Protein AF-A0A1A8UW75-F1 (afdb_monomer_lite)

pLDDT: mean 74.39, std 11.93, range [47.47, 90.5]

Organism: Nothobranchius furzeri (NCBI:txid105023)

Foldseek 3Di:
DPVVVVVVVVCVVVVVVVVVVVCVPDPPVVVVVVLVVLLVVLLVLLVVLLLLLLVLLCVVPVDVVSVVLVVVLVVLLVVLVCCCPVVVVPVVSVVSSVVSSVVSVVVSVVSDDPVSPPPPSNVVSVVSNVVSVVSVVVSVVVVVVSD

Radius of gyration: 19.17 Å; chains: 1; bounding box: 45×52×37 Å

InterPro domains:
  IPR029713 Transmembrane protein 168 [PTHR14437] (3-146)

Sequence (147 aa):
MKMCRFLRYCVSHCLHAAMTRLEEVNGEVSVWSSLRWLGYLAGLNLLVAICLGLYARWEGTAESALLVTFILALVVLGIAIVLYYYFNMERVSLILLHLWYGFLLGLLCFVNPAALEEDVKERAANYLLLASLALRTLWALLERMLG

Secondary structure (DSSP, 8-state):
--HHHHHHHHHHHHH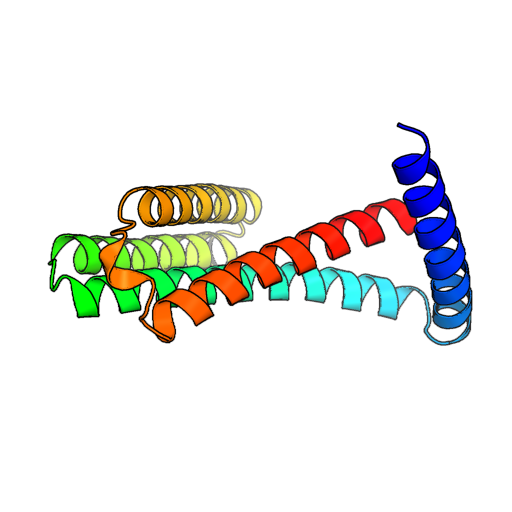HHHHHHHHTTS-HHHHHHHHHHHHHHHHHHHHHHHHHHHHHHHHHH--HHHHHHHHHHHHHHHHHHHHHHTT--HHHHHHHHHHHHHHHHHHHHHT--GGGTT-HHHHHHHHHHHHHHHHHHHHHHHHHH--

Structure (mmCIF, N/CA/C/O backbone):
data_AF-A0A1A8UW75-F1
#
_entry.id   AF-A0A1A8UW75-F1
#
loop_
_atom_site.group_PDB
_atom_site.id
_atom_site.type_symbol
_atom_site.label_atom_id
_atom_site.label_alt_id
_atom_site.label_comp_id
_atom_site.label_asym_id
_atom_site.label_entity_id
_atom_site.label_seq_id
_atom_site.pdbx_PDB_ins_code
_atom_site.Cartn_x
_atom_site.Cartn_y
_atom_site.Cartn_z
_atom_site.occupancy
_atom_site.B_iso_or_equiv
_atom_site.auth_seq_id
_atom_site.auth_comp_id
_atom_site.auth_asym_id
_atom_site.auth_atom_id
_atom_site.pdbx_PDB_model_num
ATOM 1 N N . MET A 1 1 ? -2.848 34.844 -3.693 1.00 49.00 1 MET A N 1
ATOM 2 C CA . MET A 1 1 ? -2.334 34.191 -4.929 1.00 49.00 1 MET A CA 1
ATOM 3 C C . MET A 1 1 ? -0.908 34.593 -5.380 1.00 49.00 1 MET A C 1
ATOM 5 O O . MET A 1 1 ? -0.506 34.197 -6.468 1.00 49.00 1 MET A O 1
ATOM 9 N N . LYS A 1 2 ? -0.087 35.311 -4.583 1.00 47.47 2 LYS A N 1
ATOM 10 C CA . LYS A 1 2 ? 1.347 35.572 -4.895 1.00 47.47 2 LYS A CA 1
ATOM 11 C C . LYS A 1 2 ? 2.328 34.621 -4.172 1.00 47.47 2 LYS A C 1
ATOM 13 O O . LYS A 1 2 ? 3.373 34.306 -4.728 1.00 47.47 2 LYS A O 1
ATOM 18 N N . MET A 1 3 ? 1.941 34.082 -3.010 1.00 48.84 3 MET A N 1
ATOM 19 C CA . MET A 1 3 ? 2.779 33.218 -2.156 1.00 48.84 3 MET A CA 1
ATOM 20 C C . MET A 1 3 ? 3.182 31.883 -2.819 1.00 48.84 3 MET A C 1
ATOM 22 O O . MET A 1 3 ? 4.332 31.469 -2.729 1.00 48.84 3 MET A O 1
ATOM 26 N N . CYS A 1 4 ? 2.269 31.237 -3.560 1.00 50.03 4 CYS A N 1
ATOM 27 C CA . CYS A 1 4 ? 2.528 29.939 -4.205 1.00 50.03 4 CYS A CA 1
ATOM 28 C C . CYS A 1 4 ? 3.586 29.996 -5.321 1.00 50.03 4 CYS A C 1
ATOM 30 O O . CYS A 1 4 ? 4.255 28.998 -5.575 1.00 50.03 4 CYS A O 1
ATOM 32 N N . ARG A 1 5 ? 3.762 31.150 -5.985 1.00 53.25 5 ARG A N 1
ATOM 33 C CA . ARG A 1 5 ? 4.825 31.326 -6.992 1.00 53.25 5 ARG A CA 1
ATOM 34 C C . ARG A 1 5 ? 6.201 31.453 -6.349 1.00 53.25 5 ARG A C 1
ATOM 36 O O . ARG A 1 5 ? 7.155 30.913 -6.889 1.00 53.25 5 ARG A O 1
ATOM 43 N N . PHE A 1 6 ? 6.280 32.109 -5.194 1.00 51.47 6 PHE A N 1
ATOM 44 C CA . PHE A 1 6 ? 7.524 32.275 -4.444 1.00 51.47 6 PHE A CA 1
ATOM 45 C C . PHE A 1 6 ? 7.984 30.963 -3.806 1.00 51.47 6 PHE A C 1
ATOM 47 O O . PHE A 1 6 ? 9.155 30.623 -3.896 1.00 51.47 6 PHE A O 1
ATOM 54 N N . LEU A 1 7 ? 7.048 30.181 -3.257 1.00 52.56 7 LEU A N 1
ATOM 55 C CA . LEU A 1 7 ? 7.317 28.821 -2.780 1.00 52.56 7 LEU A CA 1
ATOM 56 C C . LEU A 1 7 ? 7.844 27.927 -3.907 1.00 52.56 7 LEU A C 1
ATOM 58 O O . LEU A 1 7 ? 8.860 27.270 -3.725 1.00 52.56 7 LEU A O 1
ATOM 62 N N . ARG A 1 8 ? 7.229 27.967 -5.098 1.00 53.56 8 ARG A N 1
ATOM 63 C CA . ARG A 1 8 ? 7.764 27.273 -6.281 1.00 53.56 8 ARG A CA 1
ATOM 64 C C . ARG A 1 8 ? 9.168 27.744 -6.657 1.00 53.56 8 ARG A C 1
ATOM 66 O O . ARG A 1 8 ? 10.000 26.906 -6.973 1.00 53.56 8 ARG A O 1
ATOM 73 N N . TYR A 1 9 ? 9.435 29.046 -6.599 1.00 55.44 9 TYR A N 1
ATOM 74 C CA . TYR A 1 9 ? 10.742 29.604 -6.944 1.00 55.44 9 TYR A CA 1
ATOM 75 C C . TYR A 1 9 ? 11.827 29.221 -5.935 1.00 55.44 9 TYR A C 1
ATOM 77 O O . TYR A 1 9 ? 12.869 28.730 -6.343 1.00 55.44 9 TYR A O 1
ATOM 85 N N . CYS A 1 10 ? 11.581 29.372 -4.631 1.00 54.34 10 CYS A N 1
ATOM 86 C CA . CYS A 1 10 ? 12.545 29.005 -3.592 1.00 54.34 10 CYS A CA 1
ATOM 87 C C . CYS A 1 10 ? 12.792 27.498 -3.552 1.00 54.34 10 CYS A C 1
ATOM 89 O O . CYS A 1 10 ? 13.940 27.076 -3.470 1.00 54.34 10 CYS A O 1
ATOM 91 N N . VAL A 1 11 ? 11.736 26.686 -3.659 1.00 56.12 11 VAL A N 1
ATOM 92 C CA . VAL A 1 11 ? 11.874 25.227 -3.710 1.00 56.12 11 VAL A CA 1
ATOM 93 C C . VAL A 1 11 ? 12.649 24.832 -4.962 1.00 56.12 11 VAL A C 1
ATOM 95 O O . VAL A 1 11 ? 13.602 24.080 -4.838 1.00 56.12 11 VAL A O 1
ATOM 98 N N . SER A 1 12 ? 12.344 25.411 -6.129 1.00 57.22 12 SER A N 1
ATOM 99 C CA . SER A 1 12 ? 13.099 25.170 -7.366 1.00 57.22 12 SER A CA 1
ATOM 100 C C . SER A 1 12 ? 14.565 25.586 -7.255 1.00 57.22 12 SER A C 1
ATOM 102 O O . SER A 1 12 ? 15.424 24.841 -7.704 1.00 57.22 12 SER A O 1
ATOM 104 N N . HIS A 1 13 ? 14.876 26.744 -6.666 1.00 56.16 13 HIS A N 1
ATOM 105 C CA . HIS A 1 13 ? 16.248 27.258 -6.603 1.00 56.16 13 HIS A CA 1
ATOM 106 C C . HIS A 1 13 ? 17.098 26.531 -5.553 1.00 56.16 13 HIS A C 1
ATOM 108 O O . HIS A 1 13 ? 18.266 26.242 -5.804 1.00 56.16 13 HIS A O 1
ATOM 114 N N . CYS A 1 14 ? 16.517 26.196 -4.395 1.00 57.34 14 CYS A N 1
ATOM 115 C CA . CYS A 1 14 ? 17.190 25.402 -3.367 1.00 57.34 14 CYS A CA 1
ATOM 116 C C . CYS A 1 14 ? 17.364 23.943 -3.801 1.00 57.34 14 CYS A C 1
ATOM 118 O O . CYS A 1 14 ? 18.424 23.377 -3.554 1.00 57.34 14 CYS A O 1
ATOM 120 N N . LEU A 1 15 ? 16.377 23.344 -4.485 1.00 56.84 15 LEU A N 1
ATOM 121 C CA . LEU A 1 15 ? 16.532 21.998 -5.048 1.00 56.84 15 LEU A CA 1
ATOM 122 C C . LEU A 1 15 ? 17.523 21.975 -6.197 1.00 56.84 15 LEU A C 1
ATOM 124 O O . LEU A 1 15 ? 18.302 21.039 -6.263 1.00 56.84 15 LEU A O 1
ATOM 128 N N . HIS A 1 16 ? 17.536 22.980 -7.071 1.00 57.31 16 HIS A N 1
ATOM 129 C CA . HIS A 1 16 ? 18.492 23.011 -8.173 1.00 57.31 16 HIS A CA 1
ATOM 130 C C . HIS A 1 16 ? 19.928 23.180 -7.663 1.00 57.31 16 HIS A C 1
ATOM 132 O O . HIS A 1 16 ? 20.824 22.494 -8.137 1.00 57.31 16 HIS A O 1
ATOM 138 N N . ALA A 1 17 ? 20.140 24.002 -6.629 1.00 60.72 17 ALA A N 1
ATOM 139 C CA . ALA A 1 17 ? 21.438 24.126 -5.966 1.00 60.72 17 ALA A CA 1
ATOM 140 C C . ALA A 1 17 ? 21.849 22.858 -5.191 1.00 60.72 17 ALA A C 1
ATOM 142 O O . ALA A 1 17 ? 23.028 22.520 -5.143 1.00 60.72 17 ALA A O 1
ATOM 143 N N . ALA A 1 18 ? 20.896 22.146 -4.582 1.00 59.25 18 ALA A N 1
ATOM 144 C CA . ALA A 1 18 ? 21.168 20.858 -3.945 1.00 59.25 18 ALA A CA 1
ATOM 145 C C . ALA A 1 18 ? 21.456 19.759 -4.982 1.00 59.25 18 ALA A C 1
ATOM 147 O O . ALA A 1 18 ? 22.321 18.921 -4.753 1.00 59.25 18 ALA A O 1
ATOM 148 N N . MET A 1 19 ? 20.767 19.794 -6.126 1.00 58.16 19 MET A N 1
ATOM 149 C CA . MET A 1 19 ? 20.914 18.860 -7.240 1.00 58.16 19 MET A CA 1
ATOM 150 C C . MET A 1 19 ? 22.273 19.023 -7.920 1.00 58.16 19 MET A C 1
ATOM 152 O O . MET A 1 19 ? 22.976 18.031 -8.038 1.00 58.16 19 MET A O 1
ATOM 156 N N . THR A 1 20 ? 22.714 20.248 -8.232 1.00 58.12 20 THR A N 1
ATOM 157 C CA . THR A 1 20 ? 24.051 20.480 -8.816 1.00 58.12 20 THR A CA 1
ATOM 158 C C . THR A 1 20 ? 25.183 20.062 -7.879 1.00 58.12 20 THR A C 1
ATOM 160 O O . THR A 1 20 ? 26.197 19.536 -8.326 1.00 58.12 20 THR A O 1
ATOM 163 N N . ARG A 1 21 ? 24.994 20.213 -6.562 1.00 57.41 21 ARG A N 1
ATOM 164 C CA . ARG A 1 21 ? 25.945 19.725 -5.551 1.00 57.41 21 ARG A CA 1
ATOM 165 C C . ARG A 1 21 ? 25.949 18.204 -5.390 1.00 57.41 21 ARG A C 1
ATOM 167 O O . ARG A 1 21 ? 26.971 17.651 -5.000 1.00 57.41 21 ARG A O 1
ATOM 174 N N . LEU A 1 22 ? 24.831 17.532 -5.661 1.00 54.78 22 LEU A N 1
ATOM 175 C CA . LEU A 1 22 ? 24.717 16.070 -5.629 1.00 54.78 22 LEU A CA 1
ATOM 176 C C . LEU A 1 22 ? 25.223 15.421 -6.924 1.00 54.78 22 LEU A C 1
ATOM 178 O O . LEU A 1 22 ? 25.834 14.360 -6.867 1.00 54.78 22 LEU A O 1
ATOM 182 N N . GLU A 1 23 ? 25.011 16.077 -8.061 1.00 53.81 23 GLU A N 1
ATOM 183 C CA . GLU A 1 23 ? 25.453 15.667 -9.398 1.00 53.81 23 GLU A CA 1
ATOM 184 C C . GLU A 1 23 ? 26.980 15.787 -9.556 1.00 53.81 23 GLU A C 1
ATOM 186 O O . GLU A 1 23 ? 27.607 14.910 -10.143 1.00 53.81 23 GLU A O 1
ATOM 191 N N . GLU A 1 24 ? 27.609 16.784 -8.915 1.00 56.47 24 GLU A N 1
ATOM 192 C CA . GLU A 1 24 ? 29.076 16.861 -8.771 1.00 56.47 24 GLU A CA 1
ATOM 193 C C . GLU A 1 24 ? 29.666 15.720 -7.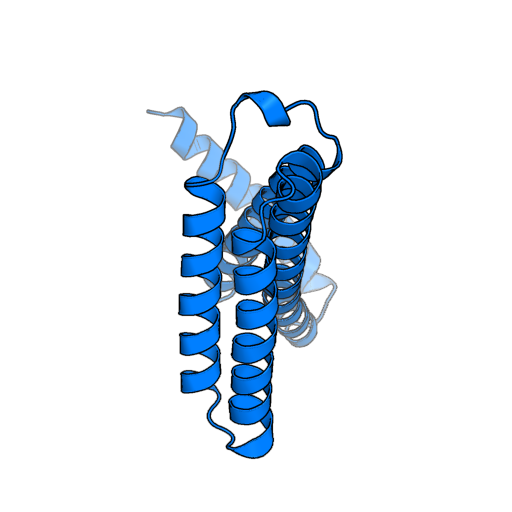916 1.00 56.47 24 GLU A C 1
ATOM 195 O O . GLU A 1 24 ? 30.846 15.399 -8.052 1.00 56.47 24 GLU A O 1
ATOM 200 N N . VAL A 1 25 ? 28.876 15.117 -7.016 1.00 56.06 25 VAL A N 1
ATOM 201 C CA . VAL A 1 25 ? 29.363 14.160 -6.003 1.00 56.06 25 VAL A CA 1
ATOM 202 C C . VAL A 1 25 ? 29.058 12.702 -6.356 1.00 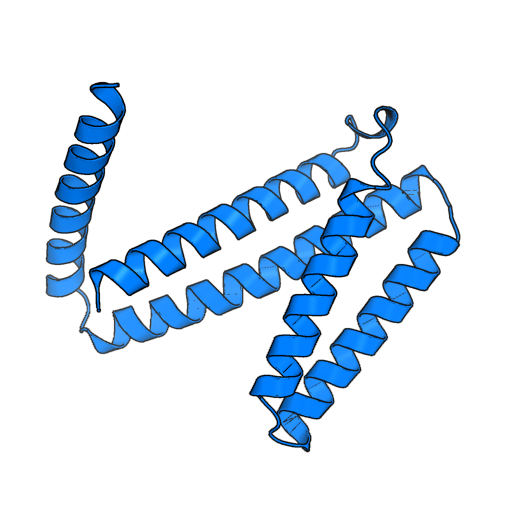56.06 25 VAL A C 1
ATOM 204 O O . VAL A 1 25 ? 29.796 11.816 -5.925 1.00 56.06 25 VAL A O 1
ATOM 207 N N . ASN A 1 26 ? 28.005 12.418 -7.126 1.00 53.31 26 ASN A N 1
ATOM 208 C CA . ASN A 1 26 ? 27.562 11.047 -7.369 1.00 53.31 26 ASN A CA 1
ATOM 209 C C . ASN A 1 26 ? 27.166 10.847 -8.837 1.00 53.31 26 ASN A C 1
ATOM 211 O O . ASN A 1 26 ? 26.212 11.451 -9.318 1.00 53.31 26 ASN A O 1
ATOM 215 N N . GLY A 1 27 ? 27.900 9.984 -9.549 1.00 57.91 27 GLY A N 1
ATOM 216 C CA . GLY A 1 27 ? 27.742 9.786 -10.994 1.00 57.91 27 GLY A CA 1
ATOM 217 C C . GLY A 1 27 ? 26.299 9.472 -11.403 1.00 57.91 27 GLY A C 1
ATOM 218 O O . GLY A 1 27 ? 25.626 8.687 -10.735 1.00 57.91 27 GLY A O 1
ATOM 219 N N . GLU A 1 28 ? 25.841 10.061 -12.510 1.00 56.03 28 GLU A N 1
ATOM 220 C CA . GLU A 1 28 ? 24.452 10.081 -13.018 1.00 56.03 28 GLU A CA 1
ATOM 221 C C . GLU A 1 28 ? 23.701 8.730 -12.928 1.00 56.03 28 GLU A C 1
ATOM 223 O O . GLU A 1 28 ? 22.511 8.680 -12.605 1.00 56.03 28 GLU A O 1
ATOM 228 N N . VAL A 1 29 ? 24.398 7.604 -13.127 1.00 55.88 29 VAL A N 1
ATOM 229 C CA . VAL A 1 29 ? 23.842 6.236 -13.047 1.00 55.88 29 VAL A CA 1
ATOM 230 C C . VAL A 1 29 ? 23.366 5.873 -11.628 1.00 55.88 29 VAL A C 1
ATOM 232 O O . VAL A 1 29 ? 22.348 5.197 -11.440 1.00 55.88 29 VAL A O 1
ATOM 235 N N . SER A 1 30 ? 24.080 6.338 -10.603 1.00 63.38 30 SER A N 1
ATOM 236 C CA . SER A 1 30 ? 23.739 6.105 -9.194 1.00 63.38 30 SER A CA 1
ATOM 237 C C . SER A 1 30 ? 22.474 6.865 -8.782 1.00 63.38 30 SER A C 1
ATOM 239 O O . SER A 1 30 ? 21.653 6.336 -8.030 1.00 63.38 30 SER A O 1
ATOM 241 N N . VAL A 1 31 ? 22.261 8.057 -9.345 1.00 66.81 31 VAL A N 1
ATOM 242 C CA . VAL A 1 31 ? 21.077 8.878 -9.089 1.00 66.81 31 VAL A CA 1
ATOM 243 C C . VAL A 1 31 ? 19.849 8.206 -9.694 1.00 66.81 31 VAL A C 1
ATOM 245 O O . VAL A 1 31 ? 18.906 7.942 -8.959 1.00 66.81 31 VAL A O 1
ATOM 248 N N . TRP A 1 32 ? 19.892 7.802 -10.968 1.00 67.31 32 TRP A N 1
ATOM 249 C CA . TRP A 1 32 ? 18.791 7.100 -11.653 1.00 67.31 32 TRP A CA 1
ATOM 250 C C . TRP A 1 32 ? 18.407 5.756 -11.012 1.00 67.31 32 TRP A C 1
ATOM 252 O O . TRP A 1 32 ? 17.228 5.397 -10.930 1.00 67.31 32 TRP A O 1
ATOM 262 N N . SER A 1 33 ? 19.391 5.008 -10.509 1.00 69.12 33 SER A N 1
ATOM 263 C CA . SER A 1 33 ? 19.126 3.769 -9.768 1.00 69.12 33 SER A CA 1
ATOM 264 C C . SER A 1 33 ? 18.485 4.029 -8.396 1.00 69.12 33 SER A C 1
ATOM 266 O O . SER A 1 33 ? 17.484 3.390 -8.072 1.00 69.12 33 SER A O 1
ATOM 268 N N . SER A 1 34 ? 18.989 5.003 -7.630 1.00 72.62 34 SER A N 1
ATOM 269 C CA . SER A 1 34 ? 18.436 5.418 -6.325 1.00 72.62 34 SER A CA 1
ATOM 270 C C . SER A 1 34 ? 17.013 5.944 -6.456 1.00 72.62 34 SER A C 1
ATOM 272 O O . SER A 1 34 ? 16.131 5.653 -5.650 1.00 72.62 34 SER A O 1
ATOM 274 N N . LEU A 1 35 ? 16.800 6.673 -7.541 1.00 69.56 35 LEU A N 1
ATOM 275 C CA . LEU A 1 35 ? 15.519 7.121 -8.009 1.00 69.56 35 LEU A CA 1
ATOM 276 C C . LEU A 1 35 ? 14.563 5.919 -8.160 1.00 69.56 35 LEU A C 1
ATOM 278 O O . LEU A 1 35 ? 13.574 5.817 -7.430 1.00 69.56 35 LEU A O 1
ATOM 282 N N . ARG A 1 36 ? 14.886 4.941 -9.008 1.00 73.31 36 ARG A N 1
ATOM 283 C CA . ARG A 1 36 ? 14.015 3.771 -9.215 1.00 73.31 36 ARG A CA 1
ATOM 284 C C . ARG A 1 36 ? 13.722 2.990 -7.922 1.00 73.31 36 ARG A C 1
ATOM 286 O O . ARG A 1 36 ? 12.607 2.502 -7.738 1.00 73.31 36 ARG A O 1
ATOM 293 N N . TRP A 1 37 ? 14.684 2.918 -7.002 1.00 72.44 37 TRP A N 1
ATOM 294 C CA . TRP A 1 37 ? 14.499 2.340 -5.665 1.00 72.44 37 TRP A CA 1
ATOM 295 C C . TRP A 1 37 ? 13.486 3.100 -4.800 1.00 72.44 37 TRP A C 1
ATOM 297 O O . TRP A 1 37 ? 12.702 2.471 -4.090 1.00 72.44 37 TRP A O 1
ATOM 307 N N . LEU A 1 38 ? 13.448 4.431 -4.889 1.00 74.56 38 LEU A N 1
ATOM 308 C CA . LEU A 1 38 ? 12.481 5.265 -4.174 1.00 74.56 38 LEU A CA 1
ATOM 309 C C . LEU A 1 38 ? 11.037 4.940 -4.586 1.00 74.56 38 LEU A C 1
ATOM 311 O O . LEU A 1 38 ? 10.153 4.850 -3.734 1.00 74.56 38 LEU A O 1
ATOM 315 N N . GLY A 1 39 ? 10.807 4.703 -5.882 1.00 74.88 39 GLY A N 1
ATOM 316 C CA . GLY A 1 39 ? 9.508 4.272 -6.404 1.00 74.88 39 GLY A CA 1
ATOM 317 C C . GLY A 1 39 ? 9.059 2.918 -5.838 1.00 74.88 39 GLY A C 1
ATOM 318 O O . GLY A 1 39 ? 7.917 2.780 -5.393 1.00 74.88 39 GLY A O 1
ATOM 319 N N . TYR A 1 40 ? 9.964 1.934 -5.781 1.00 76.00 40 TYR A N 1
ATOM 320 C CA . TYR A 1 40 ? 9.672 0.627 -5.177 1.00 76.00 40 TYR A CA 1
ATOM 321 C C . TYR A 1 40 ? 9.407 0.723 -3.671 1.00 76.00 40 TYR A C 1
ATOM 323 O O . TYR A 1 40 ? 8.446 0.130 -3.177 1.00 76.00 40 TYR A O 1
ATOM 331 N N . LEU A 1 41 ? 10.209 1.510 -2.949 1.00 76.44 41 LEU A N 1
ATOM 332 C CA . LEU A 1 41 ? 10.018 1.759 -1.519 1.00 76.44 41 LEU A CA 1
ATOM 333 C C . LEU A 1 41 ? 8.674 2.429 -1.232 1.00 76.44 41 LEU A C 1
ATOM 335 O O . LEU A 1 41 ? 7.994 2.032 -0.290 1.00 76.44 41 LEU A O 1
ATOM 339 N N . ALA A 1 42 ? 8.246 3.389 -2.058 1.00 78.88 42 ALA A N 1
ATOM 340 C CA . ALA A 1 42 ? 6.935 4.017 -1.921 1.00 78.88 42 ALA A CA 1
ATOM 341 C C . ALA A 1 42 ? 5.790 2.997 -2.072 1.00 78.88 42 ALA A C 1
ATOM 343 O O . ALA A 1 42 ? 4.830 3.036 -1.301 1.00 78.88 42 ALA A O 1
ATOM 344 N N . GLY A 1 43 ? 5.906 2.066 -3.026 1.00 77.69 43 GLY A N 1
ATOM 345 C CA . GLY A 1 43 ? 4.933 0.989 -3.231 1.00 77.69 43 GLY A CA 1
ATOM 346 C C . GLY A 1 43 ? 4.879 -0.006 -2.067 1.00 77.69 43 GLY A C 1
ATOM 347 O O . GLY A 1 43 ? 3.794 -0.326 -1.586 1.00 77.69 43 GLY A O 1
ATOM 348 N N . LEU A 1 44 ? 6.037 -0.448 -1.570 1.00 78.62 44 LEU A N 1
ATOM 349 C CA . LEU A 1 44 ? 6.116 -1.321 -0.392 1.00 78.62 44 LEU A CA 1
ATOM 350 C C . LEU A 1 44 ? 5.572 -0.631 0.862 1.00 78.62 44 LEU A C 1
ATOM 352 O O . LEU A 1 44 ? 4.813 -1.233 1.617 1.00 78.62 44 LEU A O 1
ATOM 356 N N . ASN A 1 45 ? 5.906 0.644 1.062 1.00 82.94 45 ASN A N 1
ATOM 357 C CA . ASN A 1 45 ? 5.406 1.423 2.188 1.00 82.94 45 ASN A CA 1
ATOM 358 C C . ASN A 1 45 ? 3.878 1.581 2.132 1.00 82.94 45 ASN A C 1
ATOM 360 O O . ASN A 1 45 ? 3.214 1.450 3.156 1.00 82.94 45 ASN A O 1
ATOM 364 N N . LEU A 1 46 ? 3.311 1.798 0.939 1.00 80.19 46 LEU A N 1
ATOM 365 C CA . LEU A 1 46 ? 1.861 1.840 0.733 1.00 80.19 46 LEU A CA 1
ATOM 366 C C . LEU A 1 46 ? 1.196 0.502 1.095 1.00 80.19 46 LEU A C 1
ATOM 368 O O . LEU A 1 46 ? 0.170 0.499 1.772 1.00 80.19 46 LEU A O 1
ATOM 372 N N . LEU A 1 47 ? 1.786 -0.628 0.692 1.00 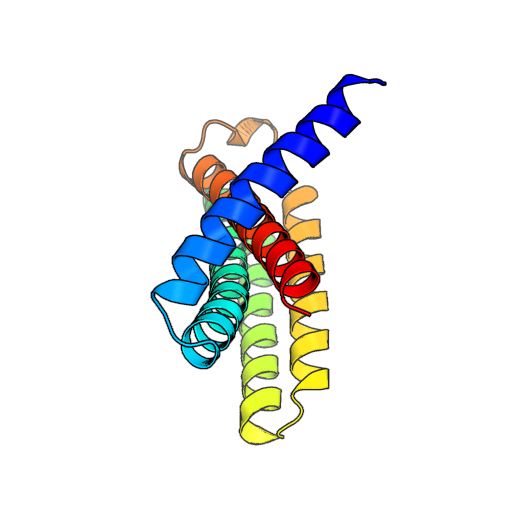82.75 47 LEU A N 1
ATOM 373 C CA . LEU A 1 47 ? 1.287 -1.958 1.051 1.00 82.75 47 LEU A CA 1
ATOM 374 C C . LEU A 1 47 ? 1.265 -2.156 2.569 1.00 82.75 47 LEU A C 1
ATOM 376 O O . LEU A 1 47 ? 0.242 -2.554 3.120 1.00 82.75 47 LEU A O 1
ATOM 380 N N . VAL A 1 48 ? 2.369 -1.834 3.249 1.00 82.56 48 VAL A N 1
ATOM 381 C CA . VAL A 1 48 ? 2.470 -1.940 4.713 1.00 82.56 48 VAL A CA 1
ATOM 382 C C . VAL A 1 48 ? 1.441 -1.043 5.399 1.00 82.56 48 VAL A C 1
ATOM 384 O O . VAL A 1 48 ? 0.765 -1.496 6.319 1.00 82.56 48 VAL A O 1
ATOM 387 N N . ALA A 1 49 ? 1.277 0.195 4.927 1.00 83.94 49 ALA A N 1
ATOM 388 C CA . ALA A 1 49 ? 0.299 1.138 5.460 1.00 83.94 49 ALA A CA 1
ATOM 389 C C . ALA A 1 49 ? -1.132 0.585 5.385 1.00 83.94 49 ALA A C 1
ATOM 391 O O . ALA A 1 49 ? -1.872 0.630 6.366 1.00 83.94 49 ALA A O 1
ATOM 392 N N . ILE A 1 50 ? -1.503 0.026 4.230 1.00 82.94 50 ILE A N 1
ATOM 393 C CA . ILE A 1 50 ? -2.831 -0.544 3.995 1.00 82.94 50 ILE A CA 1
ATOM 394 C C . ILE A 1 50 ? -3.050 -1.785 4.867 1.00 82.94 50 ILE A C 1
ATOM 396 O O . ILE A 1 50 ? -4.084 -1.886 5.524 1.00 82.94 50 ILE A O 1
ATOM 400 N N . CYS A 1 51 ? -2.078 -2.701 4.928 1.00 83.94 51 CYS A N 1
ATOM 401 C CA . CYS A 1 51 ? -2.161 -3.886 5.782 1.00 83.94 51 CYS A CA 1
ATOM 402 C C . CYS A 1 51 ? -2.326 -3.512 7.261 1.00 83.94 51 CYS A C 1
ATOM 404 O O . CYS A 1 51 ? -3.176 -4.081 7.943 1.00 83.94 51 CYS A O 1
ATOM 406 N N . LEU A 1 52 ? -1.548 -2.538 7.744 1.00 83.31 52 LEU A N 1
ATOM 407 C CA . LEU A 1 52 ? -1.622 -2.072 9.127 1.00 83.31 52 LEU A CA 1
ATOM 408 C C . LEU A 1 52 ? -2.967 -1.395 9.427 1.00 83.31 52 LEU A C 1
ATOM 410 O O . LEU A 1 52 ? -3.548 -1.650 10.477 1.00 83.31 52 LEU A O 1
ATOM 414 N N . GLY A 1 53 ? -3.485 -0.586 8.497 1.00 83.31 53 GLY A N 1
ATOM 415 C CA . GLY A 1 53 ? -4.791 0.064 8.632 1.00 83.31 53 GLY A CA 1
ATOM 416 C C . GLY A 1 53 ? -5.953 -0.933 8.675 1.00 83.31 53 GLY A C 1
ATOM 417 O O . GLY A 1 53 ? -6.828 -0.824 9.531 1.00 83.31 53 GLY A O 1
ATOM 418 N N . LEU A 1 54 ? -5.944 -1.944 7.799 1.00 83.06 54 LEU A N 1
ATOM 419 C CA . LEU A 1 54 ? -6.933 -3.030 7.822 1.00 83.06 54 LEU A CA 1
ATOM 420 C C . LEU A 1 54 ? -6.846 -3.860 9.105 1.00 83.06 54 LEU A C 1
ATOM 422 O O . LEU A 1 54 ? -7.879 -4.205 9.674 1.00 83.06 54 LEU A O 1
ATOM 426 N N . TYR A 1 55 ? -5.632 -4.154 9.571 1.00 82.69 55 TYR A N 1
ATOM 427 C CA . TYR A 1 55 ? -5.413 -4.915 10.797 1.00 82.69 55 TYR A CA 1
ATOM 428 C C . TYR A 1 55 ? -5.913 -4.170 12.042 1.00 82.69 55 TYR A C 1
ATOM 430 O O . TYR A 1 55 ? -6.661 -4.748 12.826 1.00 82.69 55 TYR A O 1
ATOM 438 N N . ALA A 1 56 ? -5.567 -2.887 12.194 1.00 82.31 56 ALA A N 1
ATOM 439 C CA . ALA A 1 56 ? -6.012 -2.064 13.322 1.00 82.31 56 ALA A CA 1
ATOM 440 C C . ALA A 1 56 ? -7.546 -2.025 13.427 1.00 82.31 56 ALA A C 1
ATOM 442 O O . ALA A 1 56 ? -8.124 -2.169 14.501 1.00 82.31 56 ALA A O 1
ATOM 443 N N . ARG A 1 57 ? -8.220 -1.913 12.280 1.00 78.75 57 ARG A N 1
ATOM 444 C CA . ARG A 1 57 ? -9.684 -1.865 12.224 1.00 78.75 57 ARG A CA 1
ATOM 445 C C . ARG A 1 57 ? -10.337 -3.213 12.440 1.00 78.75 57 ARG A C 1
ATOM 447 O O . ARG A 1 57 ? -11.390 -3.274 13.069 1.00 78.75 57 ARG A O 1
ATOM 454 N N . TRP A 1 58 ? -9.726 -4.288 11.951 1.00 82.81 58 TRP A N 1
ATOM 455 C CA . TRP A 1 58 ? -10.174 -5.636 12.275 1.00 82.81 58 TRP A CA 1
ATOM 456 C C . TRP A 1 58 ? -10.072 -5.906 13.782 1.00 82.81 58 TRP A C 1
ATOM 458 O O . TRP A 1 58 ? -11.010 -6.447 14.357 1.00 82.81 58 TRP A O 1
ATOM 468 N N . GLU A 1 59 ? -8.995 -5.467 14.435 1.00 79.62 59 GLU A N 1
ATOM 469 C CA . GLU A 1 59 ? -8.814 -5.619 15.884 1.00 79.62 59 GLU A CA 1
ATOM 470 C C . GLU A 1 59 ? -9.873 -4.847 16.687 1.00 79.62 59 GLU A C 1
ATOM 472 O O . GLU A 1 59 ? -10.415 -5.382 17.651 1.00 79.62 59 GLU A O 1
ATOM 477 N N . GLY A 1 60 ? -10.223 -3.627 16.261 1.00 73.38 60 GLY A N 1
ATOM 478 C CA . GLY A 1 60 ? -11.231 -2.801 16.935 1.00 73.38 60 GLY A CA 1
ATOM 479 C C . GLY A 1 60 ? -12.690 -3.207 16.681 1.00 73.38 60 GLY A C 1
ATOM 480 O O . GLY A 1 60 ? -13.537 -3.018 17.550 1.00 73.38 60 GLY A O 1
ATOM 481 N N . THR A 1 61 ? -13.007 -3.757 15.505 1.00 74.31 61 THR A N 1
ATOM 482 C CA . THR A 1 61 ? -14.396 -4.090 15.113 1.00 74.31 61 THR A CA 1
ATOM 483 C C . THR A 1 61 ? -14.722 -5.581 15.204 1.00 74.31 61 THR A C 1
ATOM 485 O O . THR A 1 61 ? -15.895 -5.946 15.229 1.00 74.31 61 THR A O 1
ATOM 488 N N . ALA A 1 62 ? -13.704 -6.451 15.245 1.00 78.06 62 ALA A N 1
ATOM 489 C CA . ALA A 1 62 ? -13.817 -7.910 15.164 1.00 78.06 62 ALA A CA 1
ATOM 490 C C . ALA A 1 62 ? -14.659 -8.416 13.970 1.00 78.06 62 ALA A C 1
ATOM 492 O O . ALA A 1 62 ? -15.128 -9.559 13.962 1.00 78.06 62 ALA A O 1
ATOM 493 N N . GLU A 1 63 ? -14.843 -7.592 12.933 1.00 80.00 63 GLU A N 1
ATOM 494 C CA . GLU A 1 63 ? -15.654 -7.952 11.777 1.00 80.00 63 GLU A CA 1
ATOM 495 C C . GLU A 1 63 ? -14.914 -8.925 10.858 1.00 80.00 63 GLU A C 1
ATOM 497 O O . GLU A 1 63 ? -13.876 -8.626 10.262 1.00 80.00 63 GLU A O 1
ATOM 502 N N . SER A 1 64 ? -15.501 -10.103 10.669 1.00 83.12 64 SER A N 1
ATOM 503 C CA . SER A 1 64 ? -14.966 -11.147 9.791 1.00 83.12 64 SER A CA 1
ATOM 504 C C . SER A 1 64 ? -14.883 -10.714 8.319 1.00 83.12 64 SER A C 1
ATOM 506 O O . SER A 1 64 ? -14.024 -11.212 7.591 1.00 83.12 64 SER A O 1
ATOM 508 N N . ALA A 1 65 ? -15.686 -9.736 7.886 1.00 83.31 65 ALA A N 1
ATOM 509 C CA . ALA A 1 65 ? -15.627 -9.169 6.537 1.00 83.31 65 ALA A CA 1
ATOM 510 C C . ALA A 1 65 ? -14.266 -8.519 6.216 1.00 83.31 65 ALA A C 1
ATOM 512 O O . ALA A 1 65 ? -13.748 -8.684 5.105 1.00 83.31 65 ALA A O 1
ATOM 513 N N . LEU A 1 66 ? -13.645 -7.836 7.187 1.00 82.94 66 LEU A N 1
ATOM 514 C CA . LEU A 1 66 ? -12.319 -7.231 7.015 1.00 82.94 66 LEU A CA 1
ATOM 515 C C . LEU A 1 66 ? -11.235 -8.297 6.859 1.00 82.94 66 LEU A C 1
ATOM 517 O O . LEU A 1 66 ? -10.383 -8.186 5.978 1.00 82.94 66 LEU A O 1
ATOM 521 N N . LEU A 1 67 ? -11.313 -9.370 7.650 1.00 84.56 67 LEU A N 1
ATOM 522 C CA . LEU A 1 67 ? -10.382 -10.494 7.566 1.00 84.56 67 LEU A CA 1
ATOM 523 C C . LEU A 1 67 ? -10.480 -11.208 6.209 1.00 84.56 67 LEU A C 1
ATOM 525 O O . LEU A 1 67 ? -9.462 -11.472 5.572 1.00 84.56 67 LEU A O 1
ATOM 529 N N . VAL A 1 68 ? -11.702 -11.477 5.735 1.00 88.62 68 VAL A N 1
ATOM 530 C CA . VAL A 1 68 ? -11.933 -12.081 4.411 1.00 88.62 68 VAL A CA 1
ATOM 531 C C . VAL A 1 68 ? -11.351 -11.196 3.312 1.00 88.62 68 VAL A C 1
ATOM 533 O O . VAL A 1 68 ? -10.671 -11.692 2.413 1.00 88.62 68 VAL A O 1
ATOM 536 N N . THR A 1 69 ? -11.555 -9.882 3.408 1.00 86.88 69 THR A N 1
ATOM 537 C CA . THR A 1 69 ? -11.014 -8.932 2.431 1.00 86.88 69 THR A CA 1
ATOM 538 C C . THR A 1 69 ? -9.486 -8.884 2.462 1.00 86.88 69 THR A C 1
ATOM 540 O O . THR A 1 69 ? -8.850 -8.833 1.411 1.00 86.88 69 THR A O 1
ATOM 543 N N . PHE A 1 70 ? -8.880 -8.969 3.647 1.00 84.56 70 PHE A N 1
ATOM 544 C CA . PHE A 1 70 ? -7.430 -9.042 3.806 1.00 84.56 70 PHE A CA 1
ATOM 545 C C . PHE A 1 70 ? -6.838 -10.327 3.205 1.00 84.56 70 PHE A C 1
ATOM 547 O O . PHE A 1 70 ? -5.836 -10.278 2.495 1.00 84.56 70 PHE A O 1
ATOM 554 N N . ILE A 1 71 ? -7.478 -11.479 3.413 1.00 88.50 71 ILE A N 1
ATOM 555 C CA . ILE A 1 71 ? -7.042 -12.744 2.802 1.00 88.50 71 ILE A CA 1
ATOM 556 C C . ILE A 1 71 ? -7.167 -12.668 1.277 1.00 88.50 71 ILE A C 1
ATOM 558 O O . ILE A 1 71 ? -6.227 -13.024 0.563 1.00 88.50 71 ILE A O 1
ATOM 562 N N . LEU A 1 72 ? -8.287 -12.146 0.767 1.00 90.25 72 LEU A N 1
ATOM 563 C CA . LEU A 1 72 ? -8.476 -11.920 -0.666 1.00 90.25 72 LEU A CA 1
ATOM 564 C C . LEU A 1 72 ? -7.381 -11.000 -1.234 1.00 90.25 72 LEU A C 1
ATOM 566 O O . LEU A 1 72 ? -6.884 -11.245 -2.333 1.00 90.25 72 LEU A O 1
ATOM 570 N N . ALA A 1 73 ? -6.932 -10.010 -0.455 1.00 86.31 73 ALA A N 1
ATOM 571 C CA . ALA A 1 73 ? -5.815 -9.143 -0.814 1.00 86.31 73 ALA A CA 1
ATOM 572 C C . ALA A 1 73 ? -4.510 -9.880 -1.045 1.00 86.31 73 ALA A C 1
ATOM 574 O O . ALA A 1 73 ? -3.831 -9.642 -2.046 1.00 86.31 73 ALA A O 1
ATOM 575 N N . LEU A 1 74 ? -4.166 -10.778 -0.127 1.00 88.56 74 LEU A N 1
ATOM 576 C CA . LEU A 1 74 ? -2.955 -11.579 -0.228 1.00 88.56 74 LEU A CA 1
ATOM 577 C C . LEU A 1 74 ? -3.014 -12.517 -1.436 1.00 88.56 74 LEU A C 1
ATOM 579 O O . LEU A 1 74 ? -2.004 -12.699 -2.114 1.00 88.56 74 LEU A O 1
ATOM 583 N N . VAL A 1 75 ? -4.196 -13.053 -1.758 1.00 90.50 75 VAL A N 1
ATOM 584 C CA . VAL A 1 75 ? -4.397 -13.883 -2.954 1.00 90.50 75 VAL A CA 1
ATOM 585 C C . VAL A 1 75 ? -4.170 -13.076 -4.233 1.00 90.50 75 VAL A C 1
ATOM 587 O O . VAL A 1 75 ? -3.405 -13.508 -5.094 1.00 90.50 75 VAL A O 1
ATOM 590 N N . VAL A 1 76 ? -4.775 -11.889 -4.357 1.00 89.19 76 VAL A N 1
ATOM 591 C CA . VAL A 1 76 ? -4.592 -11.024 -5.538 1.00 89.19 76 VAL A CA 1
ATOM 592 C C . VAL A 1 76 ? -3.132 -10.586 -5.681 1.00 89.19 76 VAL A C 1
ATOM 594 O O . VAL A 1 76 ? -2.591 -10.616 -6.788 1.00 89.19 76 VAL A O 1
ATOM 597 N N . LEU A 1 77 ? -2.465 -10.254 -4.571 1.00 87.12 77 LEU A N 1
ATOM 598 C CA . LEU A 1 77 ? -1.034 -9.945 -4.552 1.00 87.12 77 LEU A CA 1
ATOM 599 C C . LEU A 1 77 ? -0.195 -11.141 -5.030 1.00 87.12 77 LEU A C 1
ATOM 601 O O . LEU A 1 77 ? 0.690 -10.975 -5.866 1.00 87.12 77 LEU A O 1
ATOM 605 N N . GLY A 1 78 ? -0.502 -12.351 -4.556 1.00 87.69 78 GLY A N 1
ATOM 606 C CA . GLY A 1 78 ? 0.156 -13.581 -4.994 1.00 87.69 78 GLY A CA 1
ATOM 607 C C . GLY A 1 78 ? -0.010 -13.831 -6.494 1.00 87.69 78 GLY A C 1
ATOM 608 O O . GLY A 1 78 ? 0.972 -14.102 -7.185 1.00 87.69 78 GLY A O 1
ATOM 609 N N . ILE A 1 79 ? -1.223 -13.658 -7.027 1.00 88.25 79 ILE A N 1
ATOM 610 C CA . ILE A 1 79 ? -1.493 -13.769 -8.468 1.00 88.25 79 ILE A CA 1
ATOM 611 C C . ILE A 1 79 ? -0.678 -12.733 -9.247 1.00 88.25 79 ILE A C 1
ATOM 613 O O . ILE A 1 79 ? -0.069 -13.073 -10.260 1.00 88.25 79 ILE A O 1
ATOM 617 N N . ALA A 1 80 ? -0.611 -11.488 -8.771 1.00 87.31 80 ALA A N 1
ATOM 618 C CA . ALA A 1 80 ? 0.185 -10.448 -9.414 1.00 87.31 80 ALA A CA 1
ATOM 619 C C . ALA A 1 80 ? 1.684 -10.797 -9.445 1.00 87.31 80 ALA A C 1
ATOM 621 O O . ALA A 1 80 ? 2.333 -10.591 -10.473 1.00 87.31 80 ALA A O 1
ATOM 622 N N . ILE A 1 81 ? 2.225 -11.370 -8.364 1.00 85.00 81 ILE A N 1
ATOM 623 C CA . ILE A 1 81 ? 3.618 -11.840 -8.298 1.00 85.00 81 ILE A CA 1
ATOM 624 C C . ILE A 1 81 ? 3.848 -12.979 -9.298 1.00 85.00 81 ILE A C 1
ATOM 626 O O . ILE A 1 81 ? 4.820 -12.942 -10.051 1.00 85.00 81 ILE A O 1
ATOM 630 N N . VAL A 1 82 ? 2.946 -13.963 -9.364 1.00 89.56 82 VAL A N 1
ATOM 631 C CA . VAL A 1 82 ? 3.045 -15.075 -10.326 1.00 89.56 82 VAL A CA 1
ATOM 632 C C . VAL A 1 82 ? 2.965 -14.565 -11.767 1.00 89.56 82 VAL A C 1
ATOM 634 O O . VAL A 1 82 ? 3.774 -14.962 -12.601 1.00 89.56 82 VAL A O 1
ATOM 637 N N . LEU A 1 83 ? 2.048 -13.643 -12.071 1.00 84.69 83 LEU A N 1
ATOM 638 C CA . LEU A 1 83 ? 1.942 -13.016 -13.394 1.00 84.69 83 LEU A CA 1
ATOM 639 C C . LEU A 1 83 ? 3.213 -12.255 -13.782 1.00 84.69 83 LEU A C 1
ATOM 641 O O . LEU A 1 83 ? 3.619 -12.290 -14.944 1.00 84.69 83 LEU A O 1
ATOM 645 N N . TYR A 1 84 ? 3.846 -11.592 -12.814 1.00 83.81 84 TYR A N 1
ATOM 646 C CA . TYR A 1 84 ? 5.095 -10.872 -13.029 1.00 83.81 84 TYR A CA 1
ATOM 647 C C . TYR A 1 84 ? 6.255 -11.833 -13.316 1.00 83.81 84 TYR A C 1
ATOM 649 O O . TYR A 1 84 ? 6.891 -11.731 -14.359 1.00 83.81 84 TYR A O 1
ATOM 657 N N . TYR A 1 85 ? 6.509 -12.795 -12.425 1.00 83.00 85 TYR A N 1
ATOM 658 C CA . TYR A 1 85 ? 7.700 -13.645 -12.504 1.00 83.00 85 TYR A CA 1
ATOM 659 C C . TYR A 1 85 ? 7.565 -14.825 -13.466 1.00 83.00 85 TYR A C 1
ATOM 661 O O . TYR A 1 85 ? 8.531 -15.172 -14.138 1.00 83.00 85 TYR A O 1
ATOM 669 N N . TYR A 1 86 ? 6.397 -15.465 -13.523 1.00 86.44 86 TYR A N 1
ATOM 670 C CA . TYR A 1 86 ? 6.214 -16.699 -14.290 1.00 86.44 86 TYR A CA 1
ATOM 671 C C . TYR A 1 86 ? 5.773 -16.425 -15.727 1.00 86.44 86 TYR A C 1
ATOM 673 O O . TYR A 1 86 ? 6.280 -17.031 -16.666 1.00 86.44 86 TYR A O 1
ATOM 681 N N . PHE A 1 87 ? 4.842 -15.486 -15.906 1.00 83.81 87 PHE A N 1
ATOM 682 C CA . PHE A 1 87 ? 4.286 -15.162 -17.222 1.00 83.81 87 PHE A CA 1
ATOM 683 C C . PHE A 1 87 ? 4.982 -13.978 -17.903 1.00 83.81 87 PHE A C 1
ATOM 685 O O . PHE A 1 87 ? 4.656 -13.671 -19.049 1.00 83.81 87 PHE A O 1
ATOM 692 N N . ASN A 1 88 ? 5.921 -13.310 -17.218 1.00 85.12 88 ASN A N 1
ATOM 693 C CA . ASN A 1 88 ? 6.613 -12.109 -17.699 1.00 85.12 88 ASN A CA 1
ATOM 694 C C . ASN A 1 88 ? 5.629 -11.013 -18.175 1.00 85.12 88 ASN A C 1
ATOM 696 O O . ASN A 1 88 ? 5.893 -10.232 -19.089 1.00 85.12 88 ASN A O 1
ATOM 700 N N . MET A 1 89 ? 4.433 -10.978 -17.572 1.00 83.50 89 MET A N 1
ATOM 701 C CA . MET A 1 89 ? 3.367 -10.033 -17.902 1.00 83.50 89 MET A CA 1
ATOM 702 C C . MET A 1 89 ? 3.434 -8.816 -16.979 1.00 83.50 89 MET A C 1
ATOM 704 O O . MET A 1 89 ? 2.491 -8.509 -16.246 1.00 83.50 89 MET A O 1
ATOM 708 N N . GLU A 1 90 ? 4.557 -8.097 -17.035 1.00 83.06 90 GLU A N 1
ATOM 709 C CA . GLU A 1 90 ? 4.871 -6.978 -16.137 1.00 83.06 90 GLU A CA 1
ATOM 710 C C . GLU A 1 90 ? 3.763 -5.913 -16.123 1.00 83.06 90 GLU A C 1
ATOM 712 O O . GLU A 1 90 ? 3.286 -5.510 -15.063 1.00 83.06 90 GLU A O 1
ATOM 717 N N . ARG A 1 91 ? 3.275 -5.504 -17.303 1.00 81.88 91 ARG A N 1
ATOM 718 C CA . ARG A 1 91 ? 2.220 -4.482 -17.420 1.00 81.88 91 ARG A CA 1
ATOM 719 C C . ARG A 1 91 ? 0.901 -4.915 -16.788 1.00 81.88 91 ARG A C 1
ATOM 721 O O . ARG A 1 91 ? 0.267 -4.115 -16.107 1.00 81.88 91 ARG A O 1
ATOM 728 N N . VAL A 1 92 ? 0.488 -6.163 -17.001 1.00 83.69 92 VAL A N 1
ATOM 729 C CA . VAL A 1 92 ? -0.778 -6.685 -16.462 1.00 83.69 92 VAL A CA 1
ATOM 730 C C . VAL A 1 92 ? -0.690 -6.798 -14.945 1.00 83.69 92 VAL A C 1
ATOM 732 O O . VAL A 1 92 ? -1.606 -6.365 -14.250 1.00 83.69 92 VAL A O 1
ATOM 735 N N . SER A 1 93 ? 0.438 -7.299 -14.434 1.00 84.19 93 SER A N 1
ATOM 736 C CA . SER A 1 93 ? 0.704 -7.360 -12.997 1.00 84.19 93 SER A CA 1
ATOM 737 C C . SER A 1 93 ? 0.659 -5.968 -12.356 1.00 84.19 93 SER A C 1
ATOM 739 O O . SER A 1 93 ? -0.047 -5.763 -11.371 1.00 84.19 93 SER A O 1
ATOM 741 N N . LEU A 1 94 ? 1.314 -4.970 -12.959 1.00 81.88 94 LEU A N 1
ATOM 742 C CA . LEU A 1 94 ? 1.322 -3.599 -12.441 1.00 81.88 94 LEU A CA 1
ATOM 743 C C . LEU A 1 94 ? -0.062 -2.933 -12.455 1.00 81.88 94 LEU A C 1
ATOM 745 O O . LEU A 1 94 ? -0.394 -2.225 -11.500 1.00 81.88 94 LEU A O 1
ATOM 749 N N . ILE A 1 95 ? -0.863 -3.155 -13.505 1.00 86.56 95 ILE A N 1
ATOM 750 C CA . ILE A 1 95 ? -2.249 -2.661 -13.587 1.00 86.56 95 ILE A CA 1
ATOM 751 C C . ILE A 1 95 ? -3.100 -3.308 -12.493 1.00 86.56 95 ILE A C 1
ATOM 753 O O . ILE A 1 95 ? -3.818 -2.604 -11.783 1.00 86.56 95 ILE A O 1
ATOM 757 N N . LEU A 1 96 ? -2.986 -4.629 -12.330 1.00 88.12 96 LEU A N 1
ATOM 758 C CA . LEU A 1 96 ? -3.709 -5.374 -11.306 1.00 88.12 96 LEU A CA 1
ATOM 759 C C . LEU A 1 96 ? -3.350 -4.866 -9.904 1.00 88.12 96 LEU A C 1
ATOM 761 O O . LEU A 1 96 ? -4.248 -4.580 -9.118 1.00 88.12 96 LEU A O 1
ATOM 765 N N . LEU A 1 97 ? -2.058 -4.664 -9.621 1.00 83.38 97 LEU A N 1
ATOM 766 C CA . LEU A 1 97 ? -1.588 -4.097 -8.355 1.00 83.38 97 LEU A CA 1
ATOM 767 C C . LEU A 1 97 ? -2.120 -2.682 -8.118 1.00 83.38 97 LEU A C 1
ATOM 769 O O . LEU A 1 97 ? -2.557 -2.377 -7.014 1.00 83.38 97 LEU A O 1
ATOM 773 N N . HIS A 1 98 ? -2.115 -1.812 -9.130 1.00 85.75 98 HIS A N 1
ATOM 774 C CA . HIS A 1 98 ? -2.632 -0.447 -8.986 1.00 85.75 98 HIS A CA 1
ATOM 775 C C . HIS A 1 98 ? -4.129 -0.413 -8.699 1.00 85.75 98 HIS A C 1
ATOM 777 O O . HIS A 1 98 ? -4.561 0.302 -7.793 1.00 85.75 98 HIS A O 1
ATOM 783 N N . LEU A 1 99 ? -4.909 -1.188 -9.456 1.00 88.50 99 LEU A N 1
ATOM 784 C CA . LEU A 1 99 ? -6.346 -1.319 -9.238 1.00 88.50 99 LEU A CA 1
ATOM 785 C C . LEU A 1 99 ? -6.623 -1.844 -7.827 1.00 88.50 99 LEU A C 1
ATOM 787 O O . LEU A 1 99 ? -7.477 -1.316 -7.118 1.00 88.50 99 LEU A O 1
ATOM 791 N N . TRP A 1 100 ? -5.846 -2.842 -7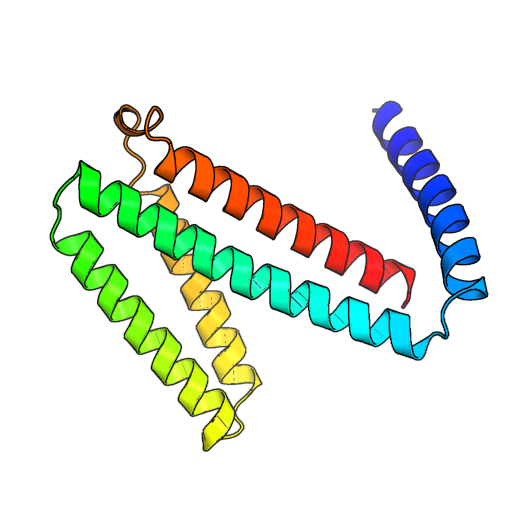.411 1.00 87.44 100 TRP A N 1
ATOM 792 C CA . TRP A 1 100 ? -5.948 -3.459 -6.101 1.00 87.44 100 TRP A CA 1
ATOM 793 C C . TRP A 1 100 ? -5.633 -2.487 -4.955 1.00 87.44 100 TRP A C 1
ATOM 795 O O . TRP A 1 100 ? -6.420 -2.362 -4.016 1.00 87.44 100 TRP A O 1
ATOM 805 N N . TYR A 1 101 ? -4.532 -1.735 -5.054 1.00 84.25 101 TYR A N 1
ATOM 806 C CA . TYR A 1 101 ? -4.197 -0.693 -4.081 1.00 84.25 101 TYR A CA 1
ATOM 807 C C . TYR A 1 101 ? -5.287 0.374 -3.989 1.00 84.25 101 TYR A C 1
ATOM 809 O O . TYR A 1 101 ? -5.649 0.778 -2.886 1.00 84.25 101 TYR A O 1
ATOM 817 N N . GLY A 1 102 ? -5.836 0.810 -5.127 1.00 86.62 102 GLY A N 1
ATOM 818 C CA . GLY A 1 102 ? -6.935 1.774 -5.158 1.00 86.62 102 GLY A CA 1
ATOM 819 C C . GLY A 1 102 ? -8.198 1.247 -4.476 1.00 86.62 102 GLY A C 1
ATOM 820 O O . GLY A 1 102 ? -8.807 1.963 -3.684 1.00 86.62 102 GLY A O 1
ATOM 821 N N . PHE A 1 103 ? -8.554 -0.015 -4.729 1.00 87.44 103 PHE A N 1
ATOM 822 C CA . PHE A 1 103 ? -9.698 -0.670 -4.094 1.00 87.44 103 PHE A CA 1
ATOM 823 C C . PHE A 1 103 ? -9.545 -0.741 -2.570 1.00 87.44 103 PHE A C 1
ATOM 825 O O . PHE A 1 103 ? -10.439 -0.306 -1.844 1.00 87.44 103 PHE A O 1
ATOM 832 N N . LEU A 1 104 ? -8.400 -1.222 -2.078 1.00 86.44 104 LEU A N 1
ATOM 833 C CA . LEU A 1 104 ? -8.141 -1.317 -0.641 1.00 86.44 104 LEU A CA 1
ATOM 834 C C . LEU A 1 104 ? -8.102 0.052 0.040 1.00 86.44 104 LEU A C 1
ATOM 836 O O . LEU A 1 104 ? -8.619 0.195 1.144 1.00 86.44 104 LEU A O 1
ATOM 840 N N . LEU A 1 105 ? -7.527 1.064 -0.614 1.00 84.00 105 LEU A N 1
ATOM 841 C CA . LEU A 1 105 ? -7.519 2.428 -0.091 1.00 84.00 105 LEU A CA 1
ATOM 842 C C . LEU A 1 105 ? -8.940 3.007 -0.019 1.00 84.00 105 LEU A C 1
ATOM 844 O O . LEU A 1 105 ? -9.289 3.662 0.958 1.00 84.00 105 LEU A O 1
ATOM 848 N N . GLY A 1 106 ? -9.775 2.735 -1.026 1.00 84.81 106 GLY A N 1
ATOM 849 C CA . GLY A 1 106 ? -11.188 3.112 -1.026 1.00 84.81 106 GLY A CA 1
ATOM 850 C C . GLY A 1 106 ? -11.969 2.434 0.100 1.00 84.81 106 GLY A C 1
ATOM 851 O O . GLY A 1 106 ? -12.717 3.099 0.815 1.00 84.81 106 GLY A O 1
ATOM 852 N N . LEU A 1 107 ? -11.733 1.139 0.319 1.00 83.75 107 LEU A N 1
ATOM 853 C CA . LEU A 1 107 ? -12.314 0.393 1.435 1.00 83.75 107 LEU A CA 1
ATOM 854 C C . LEU A 1 107 ? -11.870 0.966 2.789 1.00 83.75 107 LEU A C 1
ATOM 856 O O . LEU A 1 107 ? -12.696 1.168 3.674 1.00 83.75 107 LEU A O 1
ATOM 860 N N . LEU A 1 108 ? -10.583 1.294 2.932 1.00 80.56 108 LEU A N 1
ATOM 861 C CA . LEU A 1 108 ? -10.040 1.941 4.125 1.00 80.56 108 LEU A CA 1
ATOM 862 C C . LEU A 1 108 ? -10.565 3.384 4.294 1.00 80.56 108 LEU A C 1
ATOM 864 O O . LEU A 1 108 ? -10.624 3.913 5.395 1.00 80.56 108 LEU A O 1
ATOM 868 N N . CYS A 1 109 ? -11.010 4.059 3.245 1.00 78.56 109 CYS A N 1
ATOM 869 C CA . CYS A 1 109 ? -11.716 5.329 3.419 1.00 78.56 109 CYS A CA 1
ATOM 870 C C . CYS A 1 109 ? -13.153 5.100 3.922 1.00 78.56 109 CYS A C 1
ATOM 872 O O . CYS A 1 109 ? -13.627 5.797 4.814 1.00 78.56 109 CYS A O 1
ATOM 874 N N . PHE A 1 110 ? -13.832 4.088 3.377 1.00 79.88 110 PHE A N 1
ATOM 875 C CA . PHE A 1 110 ? -15.234 3.797 3.674 1.00 79.88 110 PHE A CA 1
ATOM 876 C C . PHE A 1 110 ? -15.451 3.250 5.090 1.00 79.88 110 PHE A C 1
ATOM 878 O O . PHE A 1 110 ? -16.369 3.671 5.788 1.00 79.88 110 PHE A O 1
ATOM 885 N N . VAL A 1 111 ? -14.588 2.337 5.538 1.00 73.06 111 VAL A N 1
ATOM 886 C CA . VAL A 1 111 ? -14.687 1.688 6.855 1.00 73.06 111 VAL A CA 1
ATOM 887 C C . VAL A 1 111 ? -13.944 2.511 7.912 1.00 73.06 111 VAL A C 1
ATOM 889 O O . VAL A 1 111 ? -13.119 1.961 8.628 1.00 73.06 111 VAL A O 1
ATOM 892 N N . ASN A 1 112 ? -14.133 3.834 7.957 1.00 69.62 112 ASN A N 1
ATOM 893 C CA . ASN A 1 112 ? -13.450 4.733 8.898 1.00 69.62 112 ASN A CA 1
ATOM 894 C C . ASN A 1 112 ? -14.381 5.125 10.061 1.00 69.62 112 ASN A C 1
ATOM 896 O O . ASN A 1 112 ? -15.169 6.065 9.910 1.00 69.62 112 ASN A O 1
ATOM 900 N N . PRO A 1 113 ? -14.339 4.439 11.218 1.00 63.94 113 PRO A N 1
ATOM 901 C CA . PRO A 1 113 ? -15.153 4.807 12.364 1.00 63.94 113 PRO A CA 1
ATOM 902 C C . PRO A 1 113 ? -14.467 5.966 13.089 1.00 63.94 113 PRO A C 1
ATOM 904 O O . PRO A 1 113 ? -13.330 5.830 13.529 1.00 63.94 113 PRO A O 1
ATOM 907 N N . ALA A 1 114 ? -15.172 7.080 13.296 1.00 60.12 114 ALA A N 1
ATOM 908 C CA . ALA A 1 114 ? -14.655 8.224 14.063 1.00 60.12 114 ALA A CA 1
ATOM 909 C C . ALA A 1 114 ? -14.211 7.854 15.500 1.00 60.12 114 ALA A C 1
ATOM 911 O O . ALA A 1 114 ? -13.463 8.585 16.135 1.00 60.12 114 ALA A O 1
ATOM 912 N N . ALA A 1 115 ? -14.655 6.702 16.013 1.00 59.19 115 ALA A N 1
ATOM 913 C CA . ALA A 1 115 ? -14.290 6.183 17.327 1.00 59.19 115 ALA A CA 1
ATOM 914 C C . ALA A 1 115 ? -12.890 5.534 17.397 1.00 59.19 115 ALA A C 1
ATOM 916 O O . ALA A 1 115 ? -12.423 5.266 18.499 1.00 59.19 115 ALA A O 1
ATOM 917 N N . LEU A 1 116 ? -12.222 5.270 16.264 1.00 58.56 116 LEU A N 1
ATOM 918 C CA . LEU A 1 116 ? -10.889 4.648 16.233 1.00 58.56 116 LEU A CA 1
ATOM 919 C C . LEU A 1 116 ? -9.724 5.654 16.082 1.00 58.56 116 LEU A C 1
ATOM 921 O O . LEU A 1 116 ? -8.562 5.251 16.050 1.00 58.56 116 LEU A O 1
ATOM 925 N N . GLU A 1 117 ? -9.995 6.964 16.049 1.00 60.31 117 GLU A N 1
ATOM 926 C CA . GLU A 1 117 ? -8.958 8.004 15.891 1.00 60.31 117 GLU A CA 1
ATOM 927 C C . GLU A 1 117 ? -7.911 8.046 17.025 1.00 60.31 117 GLU A C 1
ATOM 929 O O . GLU A 1 117 ? -6.820 8.591 16.833 1.00 60.31 117 GLU A O 1
ATOM 934 N N . GLU A 1 118 ? -8.202 7.459 18.192 1.00 61.44 118 GLU A N 1
ATOM 935 C CA . GLU A 1 118 ? -7.256 7.375 19.315 1.00 61.44 118 GLU A CA 1
ATOM 936 C C . GLU A 1 118 ? -6.316 6.157 19.256 1.00 61.44 118 GLU A C 1
ATOM 938 O O . GLU A 1 118 ? -5.334 6.118 20.003 1.00 61.44 118 GLU A O 1
ATOM 943 N N . ASP A 1 119 ? -6.543 5.185 18.360 1.00 72.19 119 ASP A N 1
ATOM 944 C CA . ASP A 1 119 ? -5.672 4.011 18.265 1.00 72.19 119 ASP A CA 1
ATOM 945 C C . ASP A 1 119 ? -4.328 4.366 17.599 1.00 72.19 119 ASP A C 1
ATOM 947 O O . ASP A 1 119 ? -4.242 4.877 16.475 1.00 72.19 119 ASP A O 1
ATOM 951 N N . VAL A 1 120 ? -3.235 4.061 18.303 1.00 75.06 120 VAL A N 1
ATOM 952 C CA . VAL A 1 120 ? -1.855 4.292 17.854 1.00 75.06 120 VAL A CA 1
ATOM 953 C C . VAL A 1 120 ? -1.578 3.601 16.514 1.00 75.06 120 VAL A C 1
ATOM 955 O O . VAL A 1 120 ? -0.827 4.135 15.692 1.00 75.06 120 VAL A O 1
ATOM 958 N N . LYS A 1 121 ? -2.195 2.439 16.260 1.00 73.31 121 LYS A N 1
ATOM 959 C CA . LYS A 1 121 ? -2.008 1.661 15.026 1.00 73.31 121 LYS A CA 1
ATOM 960 C C . LYS A 1 121 ? -2.677 2.330 13.826 1.00 73.31 121 LYS A C 1
ATOM 962 O O . LYS A 1 121 ? -2.079 2.381 12.751 1.00 73.31 121 LYS A O 1
ATOM 967 N N . GLU A 1 122 ? -3.862 2.911 14.014 1.00 75.56 122 GLU A N 1
ATOM 968 C CA . GLU A 1 122 ? -4.549 3.687 12.973 1.00 75.56 122 GLU A CA 1
ATOM 969 C C . GLU A 1 122 ? -3.777 4.970 12.653 1.00 75.56 122 GLU A C 1
ATOM 971 O O . GLU A 1 122 ? -3.548 5.304 11.486 1.00 75.56 122 GLU A O 1
ATOM 976 N N . ARG A 1 123 ? -3.257 5.647 13.682 1.00 77.81 123 ARG A N 1
ATOM 977 C CA . ARG A 1 123 ? -2.409 6.826 13.487 1.00 77.81 123 ARG A CA 1
ATOM 978 C C . ARG A 1 123 ? -1.133 6.495 12.712 1.00 77.81 123 ARG A C 1
ATOM 980 O O . ARG A 1 123 ? -0.760 7.232 11.799 1.00 77.81 123 ARG A O 1
ATOM 987 N N . ALA A 1 124 ? -0.486 5.375 13.035 1.00 76.56 124 ALA A N 1
ATOM 988 C CA . ALA A 1 124 ? 0.685 4.888 12.313 1.00 76.56 124 ALA A CA 1
ATOM 989 C C . ALA A 1 124 ? 0.360 4.563 10.846 1.00 76.56 124 ALA A C 1
ATOM 991 O O . ALA A 1 124 ? 1.111 4.968 9.959 1.00 76.56 124 ALA A O 1
ATOM 992 N N . ALA A 1 125 ? -0.773 3.908 10.574 1.00 79.81 125 ALA A N 1
ATOM 993 C CA . ALA A 1 125 ? -1.227 3.637 9.211 1.00 79.81 125 ALA A CA 1
ATOM 994 C C . ALA A 1 125 ? -1.447 4.937 8.420 1.00 79.81 125 ALA A C 1
ATOM 996 O O . ALA A 1 125 ? -0.943 5.071 7.306 1.00 79.81 125 ALA A O 1
ATOM 997 N N . ASN A 1 126 ? -2.097 5.938 9.019 1.00 79.25 126 ASN A N 1
ATOM 998 C CA . ASN A 1 126 ? -2.313 7.244 8.394 1.00 79.25 126 ASN A CA 1
ATOM 999 C C . ASN A 1 126 ? -0.997 7.981 8.096 1.00 79.25 126 ASN A C 1
ATOM 1001 O O . ASN A 1 126 ? -0.823 8.521 7.000 1.00 79.25 126 ASN A O 1
ATOM 1005 N N . TYR A 1 127 ? -0.032 7.964 9.021 1.00 79.38 127 TYR A N 1
ATOM 1006 C CA . TYR A 1 127 ? 1.295 8.529 8.762 1.00 79.38 127 TYR A CA 1
ATOM 1007 C C . TYR A 1 127 ? 2.044 7.776 7.662 1.00 79.38 127 TYR A C 1
ATOM 1009 O O . TYR A 1 127 ? 2.682 8.412 6.824 1.00 79.38 127 TYR A O 1
ATOM 1017 N N . LEU A 1 128 ? 1.943 6.446 7.615 1.00 77.56 128 LEU A N 1
ATOM 1018 C CA . LEU A 1 128 ? 2.547 5.639 6.554 1.00 77.56 128 LEU A CA 1
ATOM 1019 C C . LEU A 1 128 ? 1.902 5.924 5.189 1.00 77.56 128 LEU A C 1
ATOM 1021 O O . LEU A 1 128 ? 2.622 6.033 4.196 1.00 77.56 128 LEU A O 1
ATOM 1025 N N . LEU A 1 129 ? 0.581 6.131 5.128 1.00 82.00 129 LEU A N 1
ATOM 1026 C CA . LEU A 1 129 ? -0.112 6.563 3.910 1.00 82.00 129 LEU A CA 1
ATOM 1027 C C . LEU A 1 129 ? 0.385 7.938 3.449 1.00 82.00 129 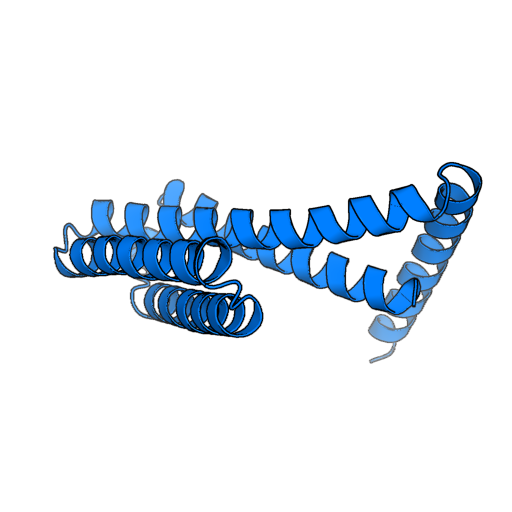LEU A C 1
ATOM 1029 O O . LEU A 1 129 ? 0.753 8.098 2.284 1.00 82.00 129 LEU A O 1
ATOM 1033 N N . LEU A 1 130 ? 0.484 8.912 4.357 1.00 80.19 130 LEU A N 1
ATOM 1034 C CA . LEU A 1 130 ? 1.031 10.237 4.043 1.00 80.19 130 LEU A CA 1
ATOM 1035 C C . LEU A 1 130 ? 2.492 10.166 3.588 1.00 80.19 130 LEU A C 1
ATOM 1037 O O . LEU A 1 130 ? 2.860 10.813 2.609 1.00 80.19 130 LEU A O 1
ATOM 1041 N N . ALA A 1 131 ? 3.311 9.344 4.243 1.00 77.88 131 ALA A N 1
ATOM 1042 C CA . ALA A 1 131 ? 4.694 9.111 3.847 1.00 77.88 131 ALA A CA 1
ATOM 1043 C C . ALA A 1 131 ? 4.777 8.470 2.455 1.00 77.88 131 ALA A C 1
ATOM 1045 O O . ALA A 1 131 ? 5.589 8.892 1.636 1.00 77.88 131 ALA A O 1
ATOM 1046 N N . SER A 1 132 ? 3.902 7.510 2.140 1.00 79.19 132 SER A N 1
ATOM 1047 C CA . SER A 1 132 ? 3.843 6.892 0.810 1.00 79.19 132 SER A CA 1
ATOM 1048 C C . SER A 1 132 ? 3.481 7.912 -0.280 1.00 79.19 132 SER A C 1
ATOM 1050 O O . SER A 1 132 ? 4.100 7.926 -1.346 1.00 79.19 132 SER A O 1
ATOM 1052 N N . LEU A 1 133 ? 2.553 8.833 0.007 1.00 81.81 133 LEU A N 1
ATOM 1053 C CA . LEU A 1 133 ? 2.190 9.929 -0.889 1.00 81.81 133 LEU A CA 1
ATOM 1054 C C . LEU A 1 133 ? 3.346 10.927 -1.053 1.00 81.81 133 LEU A C 1
ATOM 1056 O O . LEU A 1 133 ? 3.648 11.351 -2.170 1.00 81.81 133 LEU A O 1
ATOM 1060 N N . ALA A 1 134 ? 4.024 11.281 0.039 1.00 79.56 134 ALA A N 1
ATOM 1061 C CA . ALA A 1 134 ? 5.178 12.173 0.012 1.00 79.56 134 ALA A CA 1
ATOM 1062 C C . ALA A 1 134 ? 6.331 11.572 -0.806 1.00 79.56 134 ALA A C 1
ATOM 1064 O O . ALA A 1 134 ? 6.868 12.236 -1.686 1.00 79.56 134 ALA A O 1
ATOM 1065 N N . LEU A 1 135 ? 6.653 10.293 -0.601 1.00 77.06 135 LEU A N 1
ATOM 1066 C CA . LEU A 1 135 ? 7.676 9.585 -1.376 1.00 77.06 135 LEU A CA 1
ATOM 1067 C C . LEU A 1 135 ? 7.314 9.522 -2.862 1.00 77.06 135 LEU A C 1
ATOM 1069 O O . LEU A 1 135 ? 8.167 9.754 -3.715 1.00 77.06 135 LEU A O 1
ATOM 1073 N N . ARG A 1 136 ? 6.041 9.271 -3.188 1.00 79.50 136 ARG A N 1
ATOM 1074 C CA . ARG A 1 136 ? 5.573 9.194 -4.578 1.00 79.50 136 ARG A CA 1
ATOM 1075 C C . ARG A 1 136 ? 5.543 10.553 -5.279 1.00 79.50 136 ARG A C 1
ATOM 1077 O O . ARG A 1 136 ? 5.819 10.634 -6.474 1.00 79.50 136 ARG A O 1
ATOM 1084 N N . THR A 1 137 ? 5.225 11.623 -4.556 1.00 74.69 137 THR A N 1
ATOM 1085 C CA . THR A 1 137 ? 5.297 12.988 -5.100 1.00 74.69 137 THR A CA 1
ATOM 1086 C C . THR A 1 137 ? 6.744 13.441 -5.265 1.00 74.69 137 THR A C 1
ATOM 1088 O O . THR A 1 137 ? 7.070 14.012 -6.301 1.00 74.69 137 THR A O 1
ATOM 1091 N N . LEU A 1 138 ? 7.624 13.123 -4.310 1.00 77.06 138 LEU A N 1
ATOM 1092 C CA . LEU A 1 138 ? 9.063 13.368 -4.416 1.00 77.06 138 LEU A CA 1
ATOM 1093 C C . LEU A 1 138 ? 9.663 12.626 -5.617 1.00 77.06 138 LEU A C 1
ATOM 1095 O O . LEU A 1 138 ? 10.390 13.230 -6.399 1.00 77.06 138 LEU A O 1
ATOM 1099 N N . TRP A 1 139 ? 9.290 11.354 -5.799 1.00 77.12 139 TRP A N 1
ATOM 1100 C CA . TRP A 1 139 ? 9.646 10.542 -6.963 1.00 77.12 139 TRP A CA 1
ATOM 1101 C C . TRP A 1 139 ? 9.291 11.244 -8.275 1.00 77.12 139 TRP A C 1
ATOM 1103 O O . TRP A 1 139 ? 10.168 11.530 -9.084 1.00 77.12 139 TRP A O 1
ATOM 1113 N N . ALA A 1 140 ? 8.015 11.593 -8.449 1.00 76.00 140 ALA A N 1
ATOM 1114 C CA . ALA A 1 140 ? 7.526 12.221 -9.673 1.00 76.00 140 ALA A CA 1
ATOM 1115 C C . ALA A 1 140 ? 8.132 13.615 -9.924 1.00 76.00 140 ALA A C 1
ATOM 1117 O O . ALA A 1 140 ? 8.268 14.032 -11.074 1.00 76.00 140 ALA A O 1
ATOM 1118 N N . LEU A 1 141 ? 8.468 14.357 -8.863 1.00 76.50 141 LEU A N 1
ATOM 1119 C CA . LEU A 1 141 ? 9.155 15.644 -8.974 1.00 76.50 141 LEU A CA 1
ATOM 1120 C C . LEU A 1 141 ? 10.602 15.468 -9.431 1.00 76.50 141 LEU A C 1
ATOM 1122 O O . LEU A 1 141 ? 11.038 16.203 -10.310 1.00 76.50 141 LEU A O 1
ATOM 1126 N N . LEU A 1 142 ? 11.325 14.500 -8.869 1.00 74.12 142 LEU A N 1
ATOM 1127 C CA . LEU A 1 142 ? 12.694 14.201 -9.279 1.00 74.12 142 LEU A CA 1
ATOM 1128 C C . LEU A 1 142 ? 12.734 13.686 -10.723 1.00 74.12 142 LEU A C 1
ATOM 1130 O O . LEU A 1 142 ? 13.503 14.201 -11.525 1.00 74.12 142 LEU A O 1
ATOM 1134 N N . GLU A 1 143 ? 11.848 12.759 -11.087 1.00 73.81 143 GLU A N 1
ATOM 1135 C CA . GLU A 1 143 ? 11.752 12.215 -12.449 1.00 73.81 143 GLU A CA 1
ATOM 1136 C C . GLU A 1 143 ? 11.469 13.307 -13.498 1.00 73.81 143 GLU A C 1
ATOM 1138 O O . GLU A 1 143 ? 12.045 13.284 -14.577 1.00 73.81 143 GLU A O 1
ATOM 1143 N N . ARG A 1 144 ? 10.644 14.314 -13.172 1.00 75.38 144 ARG A N 1
ATOM 1144 C CA . ARG A 1 144 ? 10.376 15.464 -14.060 1.00 75.38 144 ARG A CA 1
ATOM 1145 C C . ARG A 1 144 ? 11.500 16.495 -14.142 1.00 75.38 144 ARG A C 1
ATOM 1147 O O . ARG A 1 144 ? 11.465 17.319 -15.046 1.00 75.38 144 ARG A O 1
ATOM 1154 N N . MET A 1 145 ? 12.397 16.536 -13.164 1.00 66.88 145 MET A N 1
ATOM 1155 C CA . MET A 1 145 ? 13.494 17.509 -13.120 1.00 66.88 145 MET A CA 1
ATOM 1156 C C . MET A 1 145 ? 14.782 16.953 -13.739 1.00 66.88 145 MET A C 1
ATOM 1158 O O . MET A 1 145 ? 15.586 17.732 -14.234 1.00 66.88 145 MET A O 1
ATOM 1162 N N . LEU A 1 146 ? 14.972 15.629 -13.690 1.00 61.62 146 LEU A N 1
ATOM 1163 C CA . LEU A 1 146 ? 16.122 14.901 -14.245 1.00 61.62 146 LEU A CA 1
ATOM 1164 C C . LEU A 1 146 ? 15.862 14.317 -15.651 1.00 61.62 146 LEU A C 1
ATOM 1166 O O . LEU A 1 146 ? 16.687 13.550 -16.148 1.00 61.62 146 LEU A O 1
ATOM 1170 N N . GLY A 1 147 ? 14.710 14.627 -16.256 1.00 51.44 147 GLY A N 1
ATOM 1171 C CA . GLY A 1 147 ? 14.282 14.169 -17.583 1.00 51.44 147 GLY A CA 1
ATOM 1172 C C . GLY A 1 147 ? 14.111 15.313 -18.568 1.00 51.44 147 GLY A C 1
ATOM 1173 O O . GLY A 1 147 ? 13.475 16.320 -18.183 1.00 51.44 147 GLY A O 1
#